Protein AF-A0A6P8KIS5-F1 (afdb_monomer_lite)

Sequence (56 aa):
MRLTVFCLCLFLCLELLVPRHVVGHDGFHNIEKEKRWKNWPARVRHHHKNITPSDR

Secondary structure (DSSP, 8-state):
-HHHHHHHHHHHHHHHHHHHHHHHHHHHHTGGGSTTGGGS-HHHHHHHHHHS----

Structure (mmCIF, N/CA/C/O backbone):
data_AF-A0A6P8KIS5-F1
#
_entry.id   AF-A0A6P8KIS5-F1
#
loop_
_atom_site.group_PDB
_atom_site.id
_atom_site.type_symbol
_atom_site.label_atom_id
_atom_site.label_alt_id
_atom_site.label_comp_id
_atom_site.label_asym_id
_atom_site.label_entity_id
_atom_site.label_seq_id
_atom_site.pdbx_PDB_ins_code
_atom_site.Cartn_x
_atom_site.Cartn_y
_atom_site.Cartn_z
_atom_site.occupancy
_atom_site.B_iso_or_equiv
_atom_site.auth_seq_id
_atom_site.auth_comp_id
_atom_site.auth_asym_id
_atom_site.auth_atom_id
_atom_site.pdbx_PDB_model_num
ATOM 1 N N . MET A 1 1 ? -28.686 0.536 28.040 1.00 60.50 1 MET A N 1
ATOM 2 C CA . MET A 1 1 ? -28.877 -0.686 27.228 1.00 60.50 1 MET A CA 1
ATOM 3 C C . MET A 1 1 ? -28.854 -0.407 25.723 1.00 60.50 1 MET A C 1
ATOM 5 O O . MET A 1 1 ? -27.992 -0.947 25.053 1.00 60.50 1 MET A O 1
ATOM 9 N N . ARG A 1 2 ? -29.738 0.434 25.156 1.00 73.69 2 ARG A N 1
ATOM 10 C CA . ARG A 1 2 ? -29.763 0.673 23.691 1.00 73.69 2 ARG A CA 1
ATOM 11 C C . ARG A 1 2 ? -28.557 1.463 23.160 1.00 73.69 2 ARG A C 1
ATOM 13 O O . ARG A 1 2 ? -27.982 1.087 22.149 1.00 73.69 2 ARG A O 1
ATOM 20 N N . LEU A 1 3 ? -28.141 2.506 23.882 1.00 78.44 3 LEU A N 1
ATOM 21 C CA . LEU A 1 3 ? -27.003 3.350 23.498 1.00 78.44 3 LEU A CA 1
ATOM 22 C C . LEU A 1 3 ? -25.676 2.573 23.497 1.00 78.44 3 LEU A C 1
ATOM 24 O O . LEU A 1 3 ? -24.879 2.702 22.582 1.00 78.44 3 LEU A O 1
ATOM 28 N N . THR A 1 4 ? -25.473 1.710 24.494 1.00 81.31 4 THR A N 1
ATOM 29 C CA . THR A 1 4 ? -24.265 0.883 24.623 1.00 81.31 4 THR A CA 1
ATOM 30 C C . THR A 1 4 ? -24.132 -0.121 23.482 1.00 81.31 4 THR A C 1
ATOM 32 O O . THR A 1 4 ? -23.039 -0.296 22.956 1.00 81.31 4 THR A O 1
ATOM 35 N N . VAL A 1 5 ? -25.242 -0.731 23.050 1.00 81.81 5 VAL A N 1
ATOM 36 C CA . VAL A 1 5 ? -25.255 -1.633 21.886 1.00 81.81 5 VAL A CA 1
ATOM 37 C C . VAL A 1 5 ? -24.915 -0.867 20.606 1.00 81.81 5 VAL A C 1
ATOM 39 O O . VAL A 1 5 ? -24.089 -1.324 19.825 1.00 81.81 5 VAL A O 1
ATOM 42 N N . PHE A 1 6 ? -25.479 0.329 20.424 1.00 82.81 6 PHE A N 1
ATOM 43 C CA . PHE A 1 6 ? -25.187 1.173 19.265 1.00 82.81 6 PHE A CA 1
ATOM 44 C C . PHE A 1 6 ? -23.708 1.590 19.194 1.00 82.81 6 PHE A C 1
ATOM 46 O O . PHE A 1 6 ? -23.087 1.472 18.138 1.00 82.81 6 PHE A O 1
ATOM 53 N N . CYS A 1 7 ? -23.116 2.006 20.319 1.00 83.25 7 CYS A N 1
ATOM 54 C CA . CYS A 1 7 ? -21.697 2.361 20.381 1.00 83.25 7 CYS A CA 1
ATOM 55 C C . CYS A 1 7 ? -20.781 1.167 20.069 1.00 83.25 7 CYS A C 1
ATOM 57 O O . CYS A 1 7 ? -19.799 1.332 19.350 1.00 83.25 7 CYS A O 1
ATOM 59 N N . LEU A 1 8 ? -21.114 -0.033 20.560 1.00 83.31 8 LEU A N 1
ATOM 60 C CA . LEU A 1 8 ? -20.356 -1.252 20.259 1.00 83.31 8 LEU A CA 1
ATOM 61 C C . LEU A 1 8 ? -20.426 -1.616 18.770 1.00 83.31 8 LEU A C 1
ATOM 63 O O . LEU A 1 8 ? -19.404 -1.947 18.175 1.00 83.31 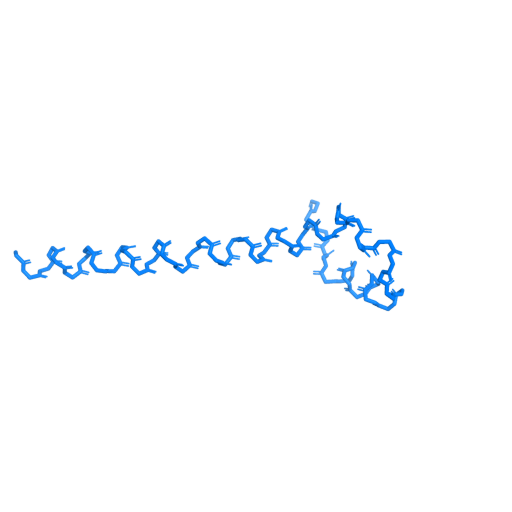8 LEU A O 1
ATOM 67 N N . CYS A 1 9 ? -21.602 -1.498 18.146 1.00 83.00 9 CYS A N 1
ATOM 68 C CA . CYS A 1 9 ? -21.751 -1.727 16.708 1.00 83.00 9 CYS A CA 1
ATOM 69 C C . CYS A 1 9 ? -20.928 -0.736 15.875 1.00 83.00 9 CYS A C 1
ATOM 71 O O . CYS A 1 9 ? -20.282 -1.143 14.913 1.00 83.00 9 CYS A O 1
ATOM 73 N N . LEU A 1 10 ? -20.910 0.548 16.249 1.00 82.25 10 LEU A N 1
ATOM 74 C CA . LEU A 1 10 ? -20.075 1.544 15.575 1.00 82.25 10 LEU A CA 1
ATOM 75 C C . LEU A 1 10 ? -18.586 1.217 15.702 1.00 82.25 10 LEU A C 1
ATOM 77 O O . LEU A 1 10 ? -17.873 1.273 14.704 1.00 82.25 10 LEU A O 1
ATOM 81 N N . PHE A 1 11 ? -18.129 0.841 16.897 1.00 81.12 11 PHE A N 1
ATOM 82 C CA . PHE A 1 11 ? -16.724 0.514 17.135 1.00 81.12 11 PHE A CA 1
ATOM 83 C C . PHE A 1 11 ? -16.264 -0.671 16.272 1.00 81.12 11 PHE A C 1
ATOM 85 O O . PHE A 1 11 ? -15.256 -0.570 15.578 1.00 81.12 11 PHE A O 1
ATOM 92 N N . LEU A 1 12 ? -17.072 -1.735 16.212 1.00 78.69 12 LEU A N 1
ATOM 93 C CA . LEU A 1 12 ? -16.824 -2.900 15.356 1.00 78.69 12 LEU A CA 1
ATOM 94 C C . LEU A 1 12 ? -16.771 -2.532 13.864 1.00 78.69 12 LEU A C 1
ATOM 96 O O . LEU A 1 12 ? -15.910 -3.014 13.130 1.00 78.69 12 LEU A O 1
ATOM 100 N N . CYS A 1 13 ? -17.664 -1.653 13.402 1.00 76.44 13 CYS A N 1
ATOM 101 C CA . CYS A 1 13 ? -17.646 -1.174 12.020 1.00 76.44 13 CYS A CA 1
ATOM 102 C C . CYS A 1 13 ? -16.377 -0.367 11.702 1.00 76.44 13 CYS A C 1
ATOM 104 O O . CYS A 1 13 ? -15.811 -0.526 10.618 1.00 76.44 13 CYS A O 1
ATOM 106 N N . LEU A 1 14 ? -15.908 0.474 12.632 1.00 71.44 14 LEU A N 1
ATOM 107 C CA . LEU A 1 14 ? -14.658 1.219 12.463 1.00 71.44 14 LEU A CA 1
ATOM 108 C C . LEU A 1 14 ? -13.443 0.282 12.432 1.00 71.44 14 LEU A C 1
ATOM 110 O O . LEU A 1 14 ? -12.599 0.425 11.547 1.00 71.44 14 LEU A O 1
ATOM 114 N N . GLU A 1 15 ? -13.375 -0.705 13.327 1.00 69.44 15 GLU A N 1
ATOM 115 C CA . GLU A 1 15 ? -12.286 -1.693 13.356 1.00 69.44 15 GLU A CA 1
ATOM 116 C C . GLU A 1 15 ? -12.197 -2.534 12.079 1.00 69.44 15 GLU A C 1
ATOM 118 O O . GLU A 1 15 ? -11.114 -2.981 11.723 1.00 69.44 15 GLU A O 1
ATOM 123 N N . LEU A 1 16 ? -13.298 -2.737 11.355 1.00 64.06 16 LEU A N 1
ATOM 124 C CA . LEU A 1 16 ? -13.292 -3.450 10.073 1.00 64.06 16 LEU A CA 1
ATOM 125 C C . LEU A 1 16 ? -12.829 -2.577 8.896 1.00 64.06 16 LEU A C 1
ATOM 127 O O . LEU A 1 16 ? -12.230 -3.079 7.942 1.00 64.06 16 LEU A O 1
ATOM 131 N N . LEU A 1 17 ? -13.110 -1.274 8.938 1.00 61.91 17 LEU A N 1
ATOM 132 C CA . LEU A 1 17 ? -12.841 -0.349 7.831 1.00 61.91 17 LEU A CA 1
ATOM 133 C C . LEU A 1 17 ? -11.432 0.258 7.894 1.00 61.91 17 LEU A C 1
ATOM 135 O O . LEU A 1 17 ? -10.772 0.395 6.860 1.00 61.91 17 LEU A O 1
ATOM 139 N N . VAL A 1 18 ? -10.948 0.582 9.094 1.00 60.12 18 VAL A N 1
ATOM 140 C CA . VAL A 1 18 ? -9.646 1.233 9.308 1.00 60.12 18 VAL A CA 1
ATOM 141 C C . VAL A 1 18 ? -8.447 0.376 8.867 1.00 60.12 18 VAL A C 1
ATOM 143 O O . VAL A 1 18 ? -7.627 0.893 8.105 1.00 60.12 18 VAL A O 1
ATOM 146 N N . PRO A 1 19 ? -8.313 -0.917 9.228 1.00 58.50 19 PRO A N 1
ATOM 147 C CA . PRO A 1 19 ? -7.144 -1.700 8.830 1.00 58.50 19 PRO A CA 1
ATOM 148 C C . PRO A 1 19 ? -7.065 -1.884 7.313 1.00 58.50 19 PRO A C 1
ATOM 150 O O . PRO A 1 19 ? -5.973 -1.909 6.755 1.00 58.50 19 PRO A O 1
ATOM 153 N N . ARG A 1 20 ? -8.203 -1.927 6.609 1.00 59.44 20 ARG A N 1
ATOM 154 C CA . ARG A 1 20 ? -8.222 -2.023 5.143 1.00 59.44 20 ARG A CA 1
ATOM 155 C C . ARG A 1 20 ? -7.730 -0.739 4.470 1.00 59.44 20 ARG A C 1
ATOM 157 O O . ARG A 1 20 ? -7.054 -0.810 3.446 1.00 59.44 20 ARG A O 1
ATOM 164 N N . HIS A 1 21 ? -8.049 0.417 5.048 1.00 58.62 21 HIS A N 1
ATOM 165 C CA . HIS A 1 21 ? -7.591 1.712 4.552 1.00 58.62 21 HIS A CA 1
ATOM 166 C C . HIS A 1 21 ? -6.093 1.923 4.814 1.00 58.62 21 HIS A C 1
ATOM 168 O O . HIS A 1 21 ? -5.365 2.331 3.912 1.00 58.62 21 HIS A O 1
ATOM 174 N N . VAL A 1 22 ? -5.617 1.580 6.016 1.00 56.72 22 VAL A N 1
ATOM 175 C CA . VAL A 1 22 ? -4.197 1.707 6.386 1.00 56.72 22 VAL A CA 1
ATOM 176 C C . VAL A 1 22 ? -3.326 0.763 5.556 1.00 56.72 22 VAL A C 1
ATOM 178 O O . VAL A 1 22 ? -2.336 1.206 4.992 1.00 56.72 22 VAL A O 1
ATOM 181 N N . VAL A 1 23 ? -3.737 -0.495 5.355 1.00 56.06 23 VAL A N 1
ATOM 182 C CA . VAL A 1 23 ? -2.986 -1.452 4.517 1.00 56.06 23 VAL A CA 1
ATOM 183 C C . VAL A 1 23 ? -2.931 -1.020 3.049 1.00 56.06 23 VAL A C 1
ATOM 185 O O . VAL A 1 23 ? -1.909 -1.205 2.394 1.00 56.06 23 VAL A O 1
ATOM 188 N N . GLY A 1 24 ? -4.005 -0.430 2.516 1.00 58.50 24 GLY A N 1
ATOM 189 C CA . GLY A 1 24 ? -4.001 0.115 1.155 1.00 58.50 24 GLY A CA 1
ATOM 190 C C . GLY A 1 24 ? -3.068 1.320 1.008 1.00 58.50 24 GLY A C 1
ATOM 191 O O . GLY A 1 24 ? -2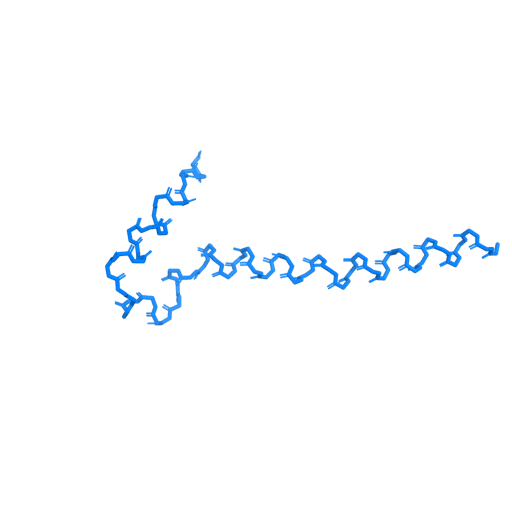.372 1.439 -0.000 1.00 58.50 24 GLY A O 1
ATOM 192 N N . HIS A 1 25 ? -3.020 2.178 2.028 1.00 59.91 25 HIS A N 1
ATOM 193 C CA . HIS A 1 25 ? -2.141 3.343 2.066 1.00 59.91 25 HIS A CA 1
ATOM 194 C C . HIS A 1 25 ? -0.669 2.931 2.228 1.00 59.91 25 HIS A C 1
ATOM 196 O O . HIS A 1 25 ? 0.177 3.342 1.435 1.00 59.91 25 HIS A O 1
ATOM 202 N N . ASP A 1 26 ? -0.370 2.028 3.163 1.00 60.59 26 ASP A N 1
ATOM 203 C CA . ASP A 1 26 ? 0.976 1.491 3.384 1.00 60.59 26 ASP A CA 1
ATOM 204 C C . ASP A 1 26 ? 1.463 0.663 2.192 1.00 60.59 26 ASP A C 1
ATOM 206 O O . ASP A 1 26 ? 2.624 0.759 1.800 1.00 60.59 26 ASP A O 1
ATOM 210 N N . GLY A 1 27 ? 0.581 -0.117 1.564 1.00 63.16 27 GLY A N 1
ATOM 211 C CA . GLY A 1 27 ? 0.890 -0.865 0.347 1.00 63.16 27 GLY A CA 1
ATOM 212 C C . GLY A 1 27 ? 1.258 0.047 -0.822 1.00 63.16 27 GLY A C 1
ATOM 213 O O . GLY A 1 27 ? 2.144 -0.292 -1.602 1.00 63.16 27 GLY A O 1
ATOM 214 N N . PHE A 1 28 ? 0.638 1.228 -0.919 1.00 67.38 28 PHE A N 1
ATOM 215 C CA . PHE A 1 28 ? 0.995 2.226 -1.924 1.00 67.38 28 PHE A CA 1
ATOM 216 C C . PHE A 1 28 ? 2.347 2.883 -1.623 1.00 67.38 28 PHE A C 1
ATOM 218 O O . PHE A 1 28 ? 3.187 2.942 -2.513 1.00 67.38 28 PHE A O 1
ATOM 225 N N . HIS A 1 29 ? 2.608 3.306 -0.383 1.00 66.50 29 HIS A N 1
ATOM 226 C CA . HIS A 1 29 ? 3.896 3.915 0.002 1.00 66.50 29 HIS A CA 1
ATOM 227 C C . HIS A 1 29 ? 5.067 2.927 -0.012 1.00 66.50 29 HIS A C 1
ATOM 229 O O . HIS A 1 29 ? 6.214 3.301 -0.249 1.00 66.50 29 HIS A O 1
ATOM 235 N N . ASN A 1 30 ? 4.792 1.644 0.207 1.00 69.75 30 ASN A N 1
ATOM 236 C CA . ASN A 1 30 ? 5.801 0.593 0.250 1.00 69.75 30 ASN A CA 1
ATOM 237 C C . ASN A 1 30 ? 5.900 -0.192 -1.067 1.00 69.75 30 ASN A C 1
ATOM 239 O O . ASN A 1 30 ? 6.672 -1.153 -1.152 1.00 69.75 30 ASN A O 1
ATOM 243 N N . ILE A 1 31 ? 5.163 0.230 -2.102 1.00 76.06 31 ILE A N 1
ATOM 244 C CA . ILE A 1 31 ? 5.141 -0.427 -3.409 1.00 76.06 31 ILE A CA 1
ATOM 245 C C . ILE A 1 31 ? 6.529 -0.456 -4.048 1.00 76.06 31 ILE A C 1
ATOM 247 O O . ILE A 1 31 ? 6.857 -1.400 -4.761 1.00 76.06 31 ILE A O 1
ATOM 251 N N . GLU A 1 32 ? 7.389 0.517 -3.723 1.00 73.81 32 GLU A N 1
ATOM 252 C CA . GLU A 1 32 ? 8.779 0.560 -4.181 1.00 73.81 32 GLU A CA 1
ATOM 253 C C . GLU A 1 32 ? 9.633 -0.604 -3.653 1.00 73.81 32 GLU A C 1
ATOM 255 O O . GLU A 1 32 ? 10.613 -0.999 -4.295 1.00 73.81 32 GLU A O 1
ATOM 260 N N . LYS A 1 33 ? 9.257 -1.177 -2.500 1.00 79.50 33 LYS A N 1
ATOM 261 C CA . LYS A 1 33 ? 9.933 -2.332 -1.891 1.00 79.50 33 LYS A CA 1
ATOM 262 C C . LYS A 1 33 ? 9.438 -3.666 -2.452 1.00 79.50 33 LYS A C 1
ATOM 264 O O . LYS A 1 33 ? 10.076 -4.695 -2.217 1.00 79.50 33 LYS A O 1
ATOM 269 N N . GLU A 1 34 ? 8.342 -3.685 -3.211 1.00 80.94 34 GLU A N 1
ATOM 270 C CA . GLU A 1 34 ? 7.855 -4.915 -3.829 1.00 80.94 34 GLU A CA 1
ATOM 271 C C . GLU A 1 34 ? 8.784 -5.394 -4.951 1.00 80.94 34 GLU A C 1
ATOM 273 O O . GLU A 1 34 ? 9.210 -4.636 -5.823 1.00 80.94 34 GLU A O 1
ATOM 278 N N . LYS A 1 35 ? 9.027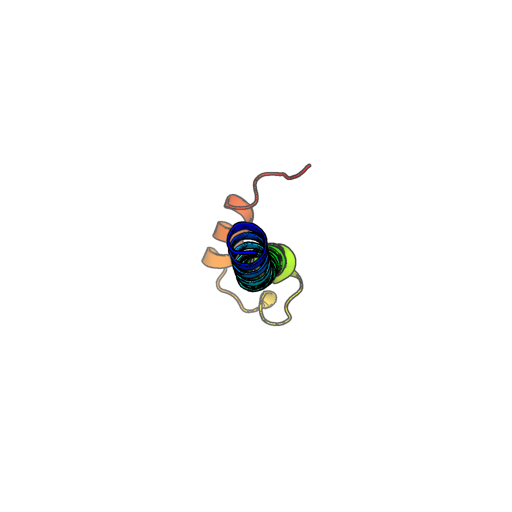 -6.709 -5.021 1.00 80.81 35 LYS A N 1
ATOM 279 C CA . LYS A 1 35 ? 9.858 -7.323 -6.075 1.00 80.81 35 LYS A CA 1
ATOM 280 C C . LYS A 1 35 ? 9.366 -6.980 -7.489 1.00 80.81 35 LYS A C 1
ATOM 282 O O . LYS A 1 35 ? 10.176 -6.859 -8.409 1.00 80.81 35 LYS A O 1
ATOM 287 N N . ARG A 1 36 ? 8.049 -6.805 -7.666 1.00 81.62 36 ARG A N 1
ATOM 288 C CA . ARG A 1 36 ? 7.430 -6.479 -8.960 1.00 81.62 36 ARG A CA 1
ATOM 289 C C . ARG A 1 36 ? 7.687 -5.035 -9.392 1.00 81.62 36 ARG A C 1
ATOM 291 O O . ARG A 1 36 ? 7.655 -4.783 -10.591 1.00 81.62 36 ARG A O 1
ATOM 298 N N . TRP A 1 37 ? 7.996 -4.118 -8.473 1.00 81.75 37 TRP A N 1
ATOM 299 C CA . TRP A 1 37 ? 8.192 -2.691 -8.756 1.00 81.75 37 TRP A CA 1
ATOM 300 C C . TRP A 1 37 ? 9.219 -2.415 -9.855 1.00 81.75 37 TRP A C 1
ATOM 302 O O . TRP A 1 37 ? 9.004 -1.591 -10.745 1.00 81.75 37 TRP A O 1
ATOM 312 N N . LYS A 1 38 ? 10.328 -3.165 -9.851 1.00 78.81 38 LYS A N 1
ATOM 313 C CA . LYS A 1 38 ? 11.395 -3.042 -10.860 1.00 78.81 38 LYS A CA 1
ATOM 314 C C . LYS A 1 38 ? 10.900 -3.317 -12.282 1.00 78.81 38 LYS A C 1
ATOM 316 O O . LYS A 1 38 ? 11.431 -2.729 -13.223 1.00 78.81 38 LYS A O 1
ATOM 321 N N . ASN A 1 39 ? 9.862 -4.142 -12.407 1.00 87.06 39 ASN A N 1
ATOM 322 C CA . ASN A 1 39 ? 9.271 -4.574 -13.670 1.00 87.06 39 ASN A CA 1
ATOM 323 C C . ASN A 1 39 ? 8.063 -3.723 -14.081 1.00 87.06 39 ASN A C 1
ATOM 325 O O . ASN A 1 39 ? 7.445 -3.995 -15.109 1.00 87.06 39 ASN A O 1
ATOM 329 N N . TRP A 1 40 ? 7.681 -2.721 -13.286 1.00 83.94 40 TRP A N 1
ATOM 330 C CA . TRP A 1 40 ? 6.574 -1.849 -13.650 1.00 83.94 40 TRP A CA 1
ATOM 331 C C . TRP A 1 40 ? 6.970 -0.896 -14.784 1.00 83.94 40 TRP A C 1
ATOM 333 O O . TRP A 1 40 ? 8.125 -0.457 -14.857 1.00 83.94 40 TRP A O 1
ATOM 343 N N . PRO A 1 41 ? 6.016 -0.521 -15.655 1.00 89.25 41 PRO A N 1
ATOM 344 C CA . PRO A 1 41 ? 6.279 0.430 -16.723 1.00 89.25 41 PRO A CA 1
ATOM 345 C C . PRO A 1 41 ? 6.828 1.749 -16.173 1.00 89.25 41 PRO A C 1
ATOM 347 O O . PRO A 1 41 ? 6.358 2.258 -15.152 1.00 89.25 41 PRO A O 1
ATOM 350 N N . ALA A 1 42 ? 7.784 2.349 -16.890 1.00 84.38 42 ALA A N 1
ATOM 351 C CA . ALA A 1 42 ? 8.413 3.609 -16.487 1.00 84.38 42 ALA A CA 1
ATOM 352 C C . ALA A 1 42 ? 7.386 4.721 -16.204 1.00 84.38 42 ALA A C 1
ATOM 354 O O . ALA A 1 42 ? 7.552 5.473 -15.248 1.00 84.38 42 ALA A O 1
ATOM 355 N N . ARG A 1 43 ? 6.285 4.755 -16.969 1.00 85.25 43 ARG A N 1
ATOM 356 C CA . ARG A 1 43 ? 5.159 5.678 -16.770 1.00 85.25 43 ARG A CA 1
ATOM 357 C C . ARG A 1 43 ? 4.535 5.559 -15.378 1.00 85.25 43 ARG A C 1
ATOM 359 O O . ARG A 1 43 ? 4.254 6.574 -14.758 1.00 85.25 43 ARG A O 1
ATOM 366 N N . VAL A 1 44 ? 4.342 4.337 -14.882 1.00 80.06 44 VAL A N 1
ATOM 367 C CA . VAL A 1 44 ? 3.705 4.099 -13.579 1.00 80.06 44 VAL A CA 1
ATOM 368 C C . VAL A 1 44 ? 4.650 4.487 -12.442 1.00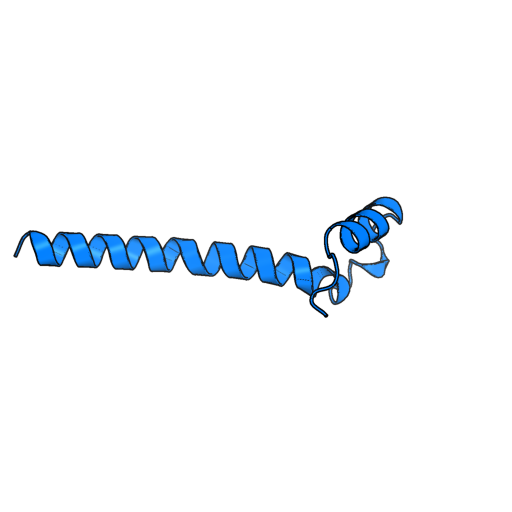 80.06 44 VAL A C 1
ATOM 370 O O . VAL A 1 44 ? 4.227 5.142 -11.496 1.00 80.06 4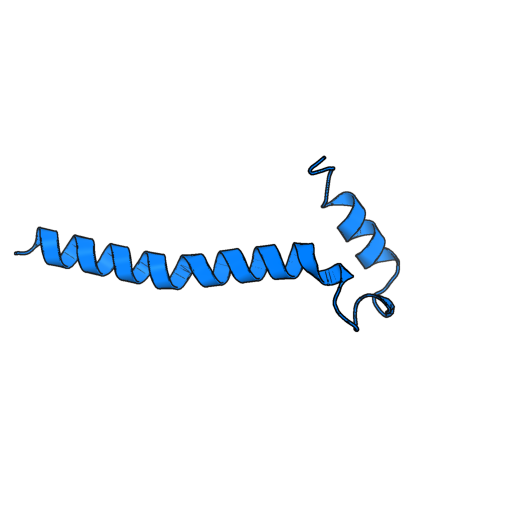4 VAL A O 1
ATOM 373 N N . ARG A 1 45 ? 5.949 4.188 -12.576 1.00 81.44 45 ARG A N 1
ATOM 374 C CA . ARG A 1 45 ? 6.969 4.628 -11.606 1.00 81.44 45 ARG A CA 1
ATOM 375 C C . ARG A 1 45 ? 7.098 6.151 -11.547 1.00 81.44 45 ARG A C 1
ATOM 377 O O . ARG A 1 45 ? 7.224 6.715 -10.468 1.00 81.44 45 ARG A O 1
ATOM 384 N N . HIS A 1 46 ? 7.053 6.818 -12.700 1.00 81.62 46 HIS A N 1
ATOM 385 C CA . HIS A 1 46 ? 7.095 8.279 -12.774 1.00 81.62 46 HIS A CA 1
ATOM 386 C C . HIS A 1 46 ? 5.828 8.914 -12.192 1.00 81.62 46 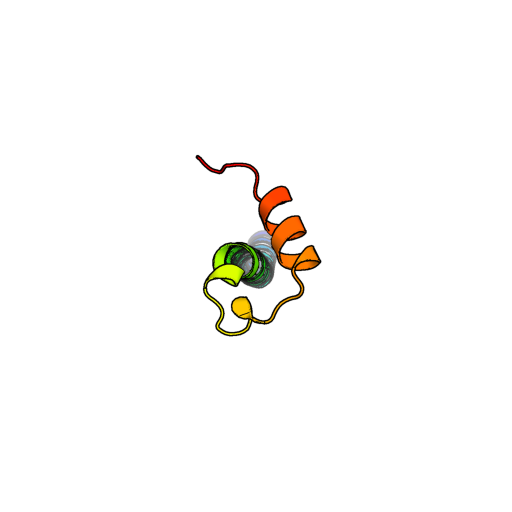HIS A C 1
ATOM 388 O O . HIS A 1 46 ? 5.902 9.914 -11.489 1.00 81.62 46 HIS A O 1
ATOM 394 N N . HIS A 1 47 ? 4.663 8.318 -12.454 1.00 80.56 47 HIS A N 1
ATOM 395 C CA . HIS A 1 47 ? 3.415 8.789 -11.871 1.00 80.56 47 HIS A CA 1
ATOM 396 C C . HIS A 1 47 ? 3.432 8.660 -10.345 1.00 80.56 47 HIS A C 1
ATOM 398 O O . HIS A 1 47 ? 3.080 9.619 -9.670 1.00 80.56 47 HIS A O 1
ATOM 404 N N . HIS A 1 48 ? 3.896 7.527 -9.812 1.00 77.50 48 HIS A N 1
ATOM 405 C CA . HIS A 1 48 ? 4.015 7.312 -8.372 1.00 77.50 48 HIS A CA 1
ATOM 406 C C . HIS A 1 48 ? 4.913 8.360 -7.703 1.00 77.50 48 HIS A C 1
ATOM 408 O O . HIS A 1 48 ? 4.461 9.001 -6.766 1.00 77.50 48 HIS A O 1
ATOM 414 N N . LYS A 1 49 ? 6.106 8.631 -8.259 1.00 71.19 49 LYS A N 1
ATOM 415 C CA . LYS A 1 49 ? 7.024 9.680 -7.768 1.00 71.19 49 LYS A CA 1
ATOM 416 C C . LYS A 1 49 ? 6.436 11.094 -7.775 1.00 71.19 49 LYS A C 1
ATOM 418 O O . LYS A 1 49 ? 6.862 11.930 -6.993 1.00 71.19 49 LYS A O 1
ATOM 423 N N . ASN A 1 50 ? 5.496 11.370 -8.676 1.00 69.38 50 ASN A N 1
ATOM 424 C CA . ASN A 1 50 ? 4.804 12.657 -8.735 1.00 69.38 50 ASN A CA 1
ATOM 425 C C . ASN A 1 50 ? 3.606 12.726 -7.770 1.00 69.38 50 ASN A C 1
ATOM 427 O O . ASN A 1 50 ? 3.207 13.824 -7.394 1.00 69.38 50 ASN A O 1
ATOM 431 N N . ILE A 1 51 ? 3.009 11.579 -7.409 1.00 65.25 51 ILE A N 1
ATOM 432 C CA . ILE A 1 51 ? 1.898 11.478 -6.441 1.00 65.25 51 ILE A CA 1
ATOM 433 C C . ILE A 1 51 ? 2.412 11.432 -5.000 1.00 65.25 51 ILE A C 1
ATOM 435 O O . ILE A 1 51 ? 1.646 11.718 -4.088 1.00 65.25 51 ILE A O 1
ATOM 439 N N . THR A 1 52 ? 3.679 11.089 -4.778 1.00 58.59 52 THR A N 1
ATOM 440 C CA . THR A 1 52 ? 4.358 11.257 -3.492 1.00 58.59 52 THR A CA 1
ATOM 441 C C . THR A 1 52 ? 5.094 12.603 -3.466 1.00 58.59 52 THR A C 1
ATOM 443 O O . THR A 1 52 ? 6.314 12.641 -3.645 1.00 58.59 52 THR A O 1
ATOM 446 N N . PRO A 1 53 ? 4.401 13.750 -3.278 1.00 53.03 53 PRO A N 1
ATOM 447 C CA . PRO A 1 53 ? 5.098 14.973 -2.944 1.00 53.03 53 PRO A CA 1
ATOM 448 C C . PRO A 1 53 ? 5.714 14.745 -1.568 1.00 53.03 53 PRO A C 1
ATOM 450 O O . PRO A 1 53 ? 5.009 14.421 -0.624 1.00 53.03 53 PRO A O 1
ATOM 453 N N . SER A 1 54 ? 7.035 14.846 -1.506 1.00 51.06 54 SER A N 1
ATOM 454 C CA . SER A 1 54 ? 7.817 15.141 -0.307 1.00 51.06 54 SER A CA 1
ATOM 455 C C . SER A 1 54 ? 7.040 15.145 1.025 1.00 51.06 54 SER A C 1
ATOM 457 O O . SER A 1 54 ? 6.706 16.211 1.535 1.00 51.06 54 SER A O 1
ATOM 459 N N . ASP A 1 55 ? 6.853 13.980 1.644 1.00 49.50 55 ASP A N 1
ATOM 460 C CA . ASP A 1 55 ? 6.853 13.901 3.110 1.00 49.50 55 ASP A CA 1
ATOM 461 C C . ASP A 1 55 ? 8.323 13.970 3.555 1.00 49.50 55 ASP A C 1
ATOM 463 O O . ASP A 1 55 ? 8.936 12.981 3.965 1.00 49.50 55 ASP A O 1
ATOM 467 N N . ARG A 1 56 ? 8.929 15.143 3.338 1.00 44.47 56 ARG A N 1
ATOM 468 C CA . ARG A 1 56 ? 10.189 15.550 3.959 1.00 44.47 56 ARG A CA 1
ATOM 469 C C . ARG A 1 56 ? 9.860 16.536 5.067 1.00 44.47 56 ARG A C 1
ATOM 471 O O . ARG A 1 56 ? 9.088 17.474 4.775 1.00 44.47 56 ARG A O 1
#

Radius of gyration: 18.22 Å; chains: 1; bounding box: 41×23×44 Å

Foldseek 3Di:
DVVVVVVVVVVVVCVVPVVVVVCVVVCLVCVCVDPCNVVDDPVVVVVSVVVPDDPD

Organism: Drosophila mauritiana (NCBI:txid7226)

pLDDT: mean 71.71, std 11.28, range [44.47, 89.25]